Protein AF-A0A2N5AIR4-F1 (afdb_monomer_lite)

Organism: Klebsiella variicola (NCBI:txid244366)

InterPro domains:
  IPR000281 Helix-turn-helix protein RpiR [PF01418] (1-59)
  IPR000281 Helix-turn-helix protein RpiR [PS51071] (1-59)
  IPR009057 Homedomain-like superfamily [SSF46689] (1-59)
  IPR036388 Winged helix-like DNA-binding domain superfamily [G3DSA:1.10.10.10] (1-59)

Structure (mmCIF, N/CA/C/O backbone):
data_AF-A0A2N5AIR4-F1
#
_entry.id   AF-A0A2N5AIR4-F1
#
loop_
_atom_site.group_PDB
_atom_site.id
_atom_site.type_symbol
_atom_site.label_atom_id
_atom_site.label_alt_id
_atom_site.label_comp_id
_atom_site.label_asym_id
_atom_site.label_entity_id
_atom_site.label_seq_id
_atom_site.pdbx_PDB_ins_code
_atom_site.Cartn_x
_atom_site.Cartn_y
_atom_site.Cartn_z
_atom_site.occupancy
_atom_site.B_iso_or_equiv
_atom_site.auth_seq_id
_atom_site.auth_comp_id
_atom_site.auth_asym_id
_atom_site.auth_atom_id
_atom_site.pdbx_PDB_model_num
ATOM 1 N N . MET A 1 1 ? -5.837 -15.092 6.756 1.00 69.19 1 MET A N 1
ATOM 2 C CA . MET A 1 1 ? -6.189 -13.740 6.288 1.00 69.19 1 MET A CA 1
ATOM 3 C C . MET A 1 1 ? -5.127 -13.301 5.300 1.00 69.19 1 MET A C 1
ATOM 5 O O . MET A 1 1 ? -3.948 -13.387 5.632 1.00 69.19 1 MET A O 1
ATOM 9 N N . ASN A 1 2 ? -5.519 -12.956 4.078 1.00 87.75 2 ASN A N 1
ATOM 10 C CA . ASN A 1 2 ? -4.591 -12.504 3.039 1.00 87.75 2 ASN A CA 1
ATOM 11 C C . ASN A 1 2 ? -4.308 -10.989 3.170 1.00 87.75 2 ASN A C 1
ATOM 13 O O . ASN A 1 2 ? -5.007 -10.270 3.885 1.00 87.75 2 ASN A O 1
ATOM 17 N N . LEU A 1 3 ? -3.268 -10.495 2.486 1.00 86.50 3 LEU A N 1
ATOM 18 C CA . LEU A 1 3 ? -2.853 -9.084 2.554 1.00 86.50 3 LEU A CA 1
ATOM 19 C C . LEU A 1 3 ? -3.982 -8.116 2.160 1.00 86.50 3 LEU A C 1
ATOM 21 O O . LEU A 1 3 ? -4.137 -7.061 2.769 1.00 86.50 3 LEU A O 1
ATOM 25 N N . ARG A 1 4 ? -4.801 -8.491 1.171 1.00 91.25 4 ARG A N 1
ATOM 26 C CA . ARG A 1 4 ? -5.936 -7.684 0.709 1.00 91.25 4 ARG A CA 1
ATOM 27 C C . ARG A 1 4 ? -6.977 -7.494 1.809 1.00 91.25 4 ARG A C 1
ATOM 29 O O . ARG A 1 4 ? -7.385 -6.367 2.064 1.00 91.25 4 ARG A O 1
ATOM 36 N N . GLU A 1 5 ? -7.377 -8.575 2.471 1.00 93.25 5 GLU A N 1
ATOM 37 C CA . GLU A 1 5 ? -8.312 -8.540 3.603 1.00 93.25 5 GLU A CA 1
ATOM 38 C C . GLU A 1 5 ? -7.771 -7.664 4.736 1.00 93.25 5 GLU A C 1
ATOM 40 O O . GLU A 1 5 ? -8.524 -6.908 5.345 1.00 93.25 5 GLU A O 1
ATOM 45 N N . LYS A 1 6 ? -6.457 -7.711 4.990 1.00 92.94 6 LYS A N 1
ATOM 46 C CA . LYS A 1 6 ? -5.820 -6.884 6.022 1.00 92.94 6 LYS A CA 1
ATOM 47 C C . LYS A 1 6 ? -5.836 -5.404 5.702 1.00 92.94 6 LYS A C 1
ATOM 49 O O . LYS A 1 6 ? -6.217 -4.610 6.557 1.00 92.94 6 LYS A O 1
ATOM 54 N N . ILE A 1 7 ? -5.518 -5.049 4.462 1.00 9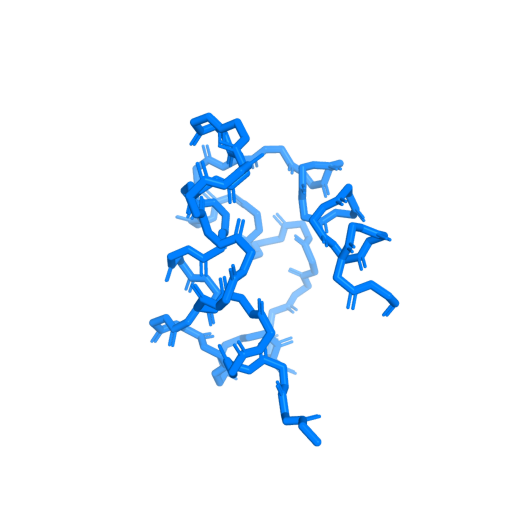3.31 7 ILE A N 1
ATOM 55 C CA . ILE A 1 7 ? -5.629 -3.666 4.007 1.00 93.31 7 ILE A CA 1
ATOM 56 C C . ILE A 1 7 ? -7.066 -3.166 4.165 1.00 93.31 7 ILE A C 1
ATOM 58 O O . ILE A 1 7 ? -7.261 -2.091 4.719 1.00 93.31 7 ILE A O 1
ATOM 62 N N . ILE A 1 8 ? -8.062 -3.939 3.718 1.00 94.56 8 ILE A N 1
ATOM 63 C CA . ILE A 1 8 ? -9.475 -3.535 3.781 1.00 94.56 8 ILE A CA 1
ATOM 64 C C . ILE A 1 8 ? -9.923 -3.314 5.232 1.00 94.56 8 ILE A C 1
ATOM 66 O O . ILE A 1 8 ? -10.554 -2.300 5.524 1.00 94.56 8 ILE A O 1
ATOM 70 N N . ASN A 1 9 ? -9.556 -4.216 6.144 1.00 95.50 9 ASN A N 1
ATOM 71 C CA . ASN A 1 9 ? -9.954 -4.125 7.550 1.00 95.50 9 ASN A CA 1
ATOM 72 C C . ASN A 1 9 ? -9.290 -2.951 8.289 1.00 95.50 9 ASN A C 1
ATOM 74 O O . ASN A 1 9 ? -9.905 -2.365 9.177 1.00 95.50 9 ASN A O 1
ATOM 78 N N . GLU A 1 10 ? -8.053 -2.593 7.937 1.00 94.25 10 GLU A N 1
ATOM 79 C CA . GLU A 1 10 ? -7.315 -1.510 8.601 1.00 94.25 10 GLU A CA 1
ATOM 80 C C . GLU A 1 10 ? -7.462 -0.145 7.908 1.00 94.25 10 GLU A C 1
ATOM 82 O O . GLU A 1 10 ? -7.104 0.877 8.498 1.00 94.25 10 GLU A O 1
ATOM 87 N N . PHE A 1 11 ? -8.020 -0.099 6.690 1.00 95.75 11 PHE A N 1
ATOM 88 C CA . PHE A 1 11 ? -8.034 1.084 5.817 1.00 95.75 11 PHE A CA 1
ATOM 89 C C . PHE A 1 11 ? -8.567 2.352 6.498 1.00 95.75 11 PHE A C 1
ATOM 91 O O . PHE A 1 11 ? -7.975 3.429 6.385 1.00 95.75 11 PHE A O 1
ATOM 98 N N . GLY A 1 12 ? -9.663 2.224 7.251 1.00 95.56 12 GLY A N 1
ATOM 99 C CA . GLY A 1 12 ? -10.297 3.347 7.949 1.00 95.56 12 GLY A CA 1
ATOM 100 C C . GLY A 1 12 ? -9.430 3.980 9.045 1.00 95.56 12 GLY A C 1
ATOM 101 O O . GLY A 1 12 ? -9.645 5.136 9.391 1.00 95.56 12 GLY A O 1
ATOM 102 N N . GLY A 1 13 ? -8.435 3.256 9.567 1.00 95.06 13 GLY A N 1
ATOM 103 C CA . GLY A 1 13 ? -7.494 3.746 10.580 1.00 95.06 13 GLY A CA 1
ATOM 104 C C . GLY A 1 13 ? -6.159 4.245 10.017 1.00 95.06 13 GLY A C 1
ATOM 105 O O . GLY A 1 13 ? -5.268 4.607 10.790 1.00 95.06 13 GLY A O 1
ATOM 106 N N . LEU A 1 14 ? -5.978 4.226 8.694 1.00 96.25 14 LEU A N 1
ATOM 107 C CA . LEU A 1 14 ? -4.761 4.696 8.034 1.00 96.25 14 LEU A CA 1
ATOM 108 C C . LEU A 1 14 ? -4.776 6.223 7.871 1.00 96.25 14 LEU A C 1
ATOM 110 O O . LEU A 1 14 ? -5.819 6.831 7.645 1.00 96.25 14 LEU A O 1
ATOM 114 N N . SER A 1 15 ? -3.598 6.854 7.931 1.00 96.44 15 SER A N 1
ATOM 115 C CA . SER A 1 15 ? -3.463 8.263 7.538 1.00 96.44 15 SER A CA 1
ATOM 116 C C . SER A 1 15 ? -3.745 8.435 6.037 1.00 96.44 15 SER A C 1
ATOM 118 O O . SER A 1 15 ? -3.575 7.473 5.286 1.00 96.44 15 SER A O 1
ATOM 120 N N . PRO A 1 16 ? -4.084 9.643 5.545 1.00 96.31 16 PRO A N 1
ATOM 121 C CA . PRO A 1 16 ? -4.367 9.853 4.120 1.00 96.31 16 PRO A CA 1
ATOM 122 C C . PRO A 1 16 ? -3.236 9.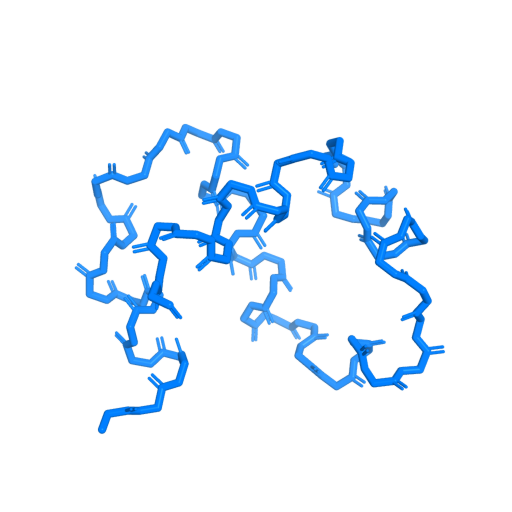392 3.183 1.00 96.31 16 PRO A C 1
ATOM 124 O O . PRO A 1 16 ? -3.482 8.846 2.110 1.00 96.31 16 PRO A O 1
ATOM 127 N N . GLU A 1 17 ? -1.977 9.558 3.602 1.00 96.12 17 GLU A N 1
ATOM 128 C CA . GLU A 1 17 ? -0.817 9.096 2.830 1.00 96.12 17 GLU A CA 1
ATOM 129 C C . GLU A 1 17 ? -0.729 7.558 2.790 1.00 96.12 17 GLU A C 1
ATOM 131 O O . GLU A 1 17 ? -0.401 6.975 1.756 1.00 96.12 17 GLU A O 1
ATOM 136 N N . LEU A 1 18 ? -1.059 6.892 3.903 1.00 96.75 18 LEU A N 1
ATOM 137 C CA . LEU A 1 18 ? -1.098 5.432 3.987 1.00 96.75 18 LEU A CA 1
ATOM 138 C C . LEU A 1 18 ? -2.302 4.848 3.239 1.00 96.75 18 LEU A C 1
ATOM 140 O O . LEU A 1 18 ? -2.158 3.801 2.618 1.00 96.75 18 LEU A O 1
ATOM 144 N N . GLN A 1 19 ? -3.451 5.528 3.242 1.00 97.44 19 GLN A N 1
ATOM 145 C CA . GLN A 1 19 ? -4.621 5.142 2.448 1.00 97.44 19 GLN A CA 1
ATOM 146 C C . GLN A 1 19 ? -4.298 5.144 0.957 1.00 97.44 19 GLN A C 1
ATOM 148 O O . GLN A 1 19 ? -4.575 4.159 0.281 1.00 97.44 19 GLN A O 1
ATOM 153 N N . ARG A 1 20 ? -3.626 6.190 0.457 1.00 96.81 20 ARG A N 1
ATOM 154 C CA . ARG A 1 20 ? -3.192 6.251 -0.948 1.00 96.81 20 ARG A CA 1
ATOM 155 C C . ARG A 1 20 ? -2.246 5.103 -1.307 1.00 96.81 20 ARG A C 1
ATOM 157 O O . ARG A 1 20 ? -2.437 4.442 -2.323 1.00 96.81 20 ARG A O 1
ATOM 164 N N . ALA A 1 21 ? -1.259 4.828 -0.455 1.00 95.75 21 ALA A N 1
ATOM 165 C CA . ALA A 1 21 ? -0.348 3.702 -0.649 1.00 95.75 21 ALA A CA 1
ATOM 166 C C . ALA A 1 21 ? -1.083 2.344 -0.642 1.00 95.75 21 ALA A C 1
ATOM 168 O O . ALA A 1 21 ? -0.778 1.460 -1.445 1.00 95.75 21 ALA A O 1
ATOM 169 N N . ALA A 1 22 ? -2.064 2.184 0.247 1.00 96.25 22 ALA A N 1
ATOM 170 C CA . ALA A 1 22 ? -2.844 0.965 0.401 1.00 96.25 22 ALA A CA 1
ATOM 171 C C . ALA A 1 22 ? -3.804 0.728 -0.774 1.00 96.25 22 ALA A C 1
ATOM 173 O O . ALA A 1 22 ? -3.838 -0.373 -1.321 1.00 96.25 22 ALA A O 1
ATOM 174 N N . GLU A 1 23 ? -4.523 1.763 -1.208 1.00 95.62 23 GLU A N 1
ATOM 175 C CA . GLU A 1 23 ? -5.399 1.726 -2.382 1.00 95.62 23 GLU A CA 1
ATOM 176 C C . GLU A 1 23 ? -4.608 1.365 -3.641 1.00 95.62 23 GLU A C 1
ATOM 178 O O . GLU A 1 23 ? -4.968 0.426 -4.356 1.00 95.62 23 GLU A O 1
ATOM 183 N N . PHE A 1 24 ? -3.473 2.033 -3.860 1.00 95.62 24 PHE A N 1
ATOM 184 C CA . PHE A 1 24 ? -2.609 1.737 -4.997 1.00 95.62 24 PHE A CA 1
ATOM 185 C C . PHE A 1 24 ? -2.079 0.296 -4.957 1.00 95.62 24 PHE A C 1
ATOM 187 O O . PHE A 1 24 ? -2.065 -0.386 -5.981 1.00 95.62 24 PHE A O 1
ATOM 194 N N . SER A 1 25 ? -1.709 -0.206 -3.774 1.00 93.12 25 SER A N 1
ATOM 195 C CA . SER A 1 25 ? -1.260 -1.595 -3.594 1.00 93.12 25 SER A CA 1
ATOM 196 C C . SER A 1 25 ? -2.362 -2.614 -3.895 1.00 93.12 25 SER A C 1
ATOM 198 O O . SER A 1 25 ? -2.084 -3.657 -4.485 1.00 93.12 25 SER A O 1
ATOM 200 N N . LEU A 1 26 ? -3.618 -2.319 -3.540 1.00 93.38 26 LEU A N 1
ATOM 201 C CA . LEU A 1 26 ? -4.766 -3.178 -3.848 1.00 93.38 26 LEU A CA 1
ATOM 202 C C . LEU A 1 26 ? -5.080 -3.238 -5.346 1.00 93.38 26 LEU A C 1
ATOM 204 O O . LEU A 1 26 ? -5.482 -4.293 -5.841 1.00 93.38 26 LEU A O 1
ATOM 208 N N . GLN A 1 27 ? -4.923 -2.116 -6.048 1.00 93.94 27 GLN A N 1
ATOM 209 C CA . GLN A 1 27 ? -5.192 -2.011 -7.483 1.00 93.94 27 GLN A CA 1
ATOM 210 C C . GLN A 1 27 ? -4.050 -2.584 -8.336 1.00 93.94 27 GLN A C 1
ATOM 212 O O . GLN A 1 27 ? -4.308 -3.149 -9.396 1.00 93.94 27 GLN A O 1
ATOM 217 N N . ASN A 1 28 ? -2.804 -2.495 -7.859 1.00 92.25 28 ASN A N 1
ATOM 218 C CA . ASN A 1 28 ? -1.598 -2.800 -8.639 1.00 92.25 28 ASN A CA 1
ATOM 219 C C . ASN A 1 28 ? -0.746 -3.926 -8.026 1.00 92.25 28 ASN A C 1
ATOM 221 O O . ASN A 1 28 ? 0.470 -3.966 -8.209 1.00 92.25 28 ASN A O 1
ATOM 225 N N . ALA A 1 29 ? -1.368 -4.866 -7.306 1.00 84.00 29 ALA A N 1
ATOM 226 C CA . ALA A 1 29 ? -0.662 -5.926 -6.579 1.00 84.00 29 ALA A CA 1
ATOM 227 C C . ALA A 1 29 ? 0.278 -6.780 -7.458 1.00 84.00 29 ALA A C 1
ATOM 229 O O . ALA A 1 29 ? 1.312 -7.238 -6.982 1.00 84.00 29 ALA A O 1
ATOM 230 N N . SER A 1 30 ? -0.038 -6.975 -8.743 1.00 83.88 30 SER A N 1
ATOM 231 C CA . SER A 1 30 ? 0.827 -7.695 -9.692 1.00 83.88 30 SER A CA 1
ATOM 232 C C . SER A 1 30 ? 2.107 -6.930 -10.043 1.00 83.88 30 SER A C 1
ATOM 234 O O . SER A 1 30 ? 3.140 -7.547 -10.298 1.00 83.88 30 SER A O 1
ATOM 236 N N . GLN A 1 31 ? 2.072 -5.597 -10.023 1.00 83.62 31 GLN A N 1
ATOM 237 C CA . GLN A 1 31 ? 3.213 -4.756 -10.389 1.00 83.62 31 GLN A CA 1
ATOM 238 C C . GLN A 1 31 ? 4.283 -4.720 -9.292 1.00 83.62 31 GLN A C 1
ATOM 240 O O . GLN A 1 31 ? 5.464 -4.575 -9.602 1.00 83.62 31 GLN A O 1
ATOM 245 N N . LEU A 1 32 ? 3.903 -4.957 -8.028 1.00 76.88 32 LEU A N 1
ATOM 246 C CA . LEU A 1 32 ? 4.843 -5.137 -6.910 1.00 76.88 32 LEU A CA 1
ATOM 247 C C . LEU A 1 32 ? 5.864 -6.260 -7.155 1.00 76.88 32 LEU A C 1
ATOM 249 O O . LEU A 1 32 ? 6.944 -6.232 -6.575 1.00 76.88 32 LEU A O 1
ATOM 253 N N . VAL A 1 33 ? 5.530 -7.245 -7.997 1.00 78.38 33 VAL A N 1
ATOM 254 C CA . VAL A 1 33 ? 6.411 -8.380 -8.320 1.00 78.38 33 VAL A CA 1
ATOM 255 C C . VAL A 1 33 ? 7.485 -7.995 -9.345 1.00 78.38 33 VAL A C 1
ATOM 257 O O . VAL A 1 33 ? 8.537 -8.625 -9.403 1.00 78.38 33 VAL A O 1
ATOM 260 N N . VAL A 1 34 ? 7.234 -6.961 -10.151 1.00 82.69 34 VAL A N 1
ATOM 261 C CA . VAL A 1 34 ? 8.072 -6.596 -11.305 1.00 82.69 34 VAL A CA 1
ATOM 262 C C . VAL A 1 34 ? 8.840 -5.294 -11.059 1.00 82.69 34 VAL A C 1
ATOM 264 O O . VAL A 1 34 ? 9.936 -5.106 -11.587 1.00 82.69 34 VAL A O 1
ATOM 267 N N . LEU A 1 35 ? 8.294 -4.396 -10.236 1.00 86.69 35 LEU A N 1
ATOM 268 C CA . LEU A 1 35 ? 8.896 -3.109 -9.905 1.00 86.69 35 LEU A CA 1
ATOM 269 C C . LEU A 1 35 ? 9.680 -3.163 -8.594 1.00 86.69 35 LEU A C 1
ATOM 271 O O . LEU A 1 35 ? 9.307 -3.821 -7.626 1.00 86.69 35 LEU A O 1
ATOM 275 N N . SER A 1 36 ? 10.749 -2.368 -8.521 1.00 90.31 36 SER A N 1
ATOM 2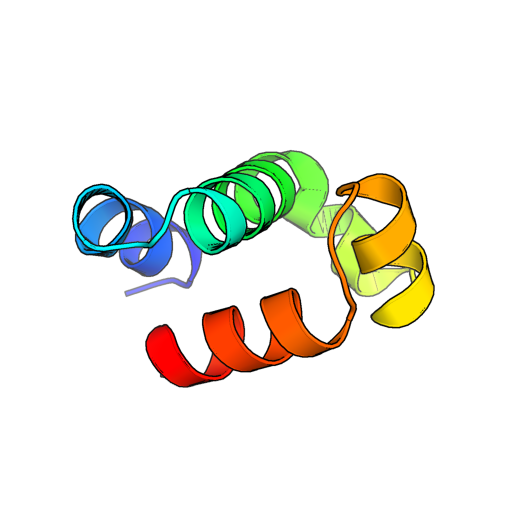76 C CA . SER A 1 36 ? 11.377 -2.080 -7.230 1.00 90.31 36 SER A CA 1
ATOM 277 C C . SER A 1 36 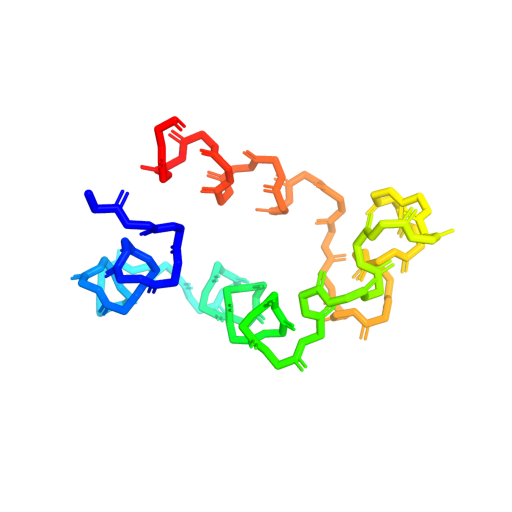? 10.424 -1.279 -6.334 1.00 90.31 36 SER A C 1
ATOM 279 O O . SER A 1 36 ? 9.648 -0.457 -6.818 1.00 90.31 36 SER A O 1
ATOM 281 N N . MET A 1 37 ? 10.566 -1.413 -5.013 1.00 87.75 37 MET A N 1
ATOM 282 C CA . MET A 1 37 ? 9.757 -0.666 -4.036 1.00 87.75 37 MET A CA 1
ATOM 283 C C . MET A 1 37 ? 9.822 0.863 -4.225 1.00 87.75 37 MET A C 1
ATOM 285 O O . MET A 1 37 ? 8.857 1.571 -3.957 1.00 87.75 37 MET A O 1
ATOM 289 N N . ARG A 1 38 ? 10.956 1.392 -4.711 1.00 92.06 38 ARG A N 1
ATOM 290 C CA . ARG A 1 38 ? 11.107 2.824 -5.022 1.00 92.06 38 ARG A CA 1
ATOM 291 C C . ARG A 1 38 ? 10.315 3.238 -6.259 1.00 92.06 38 ARG A C 1
ATOM 293 O O . ARG A 1 38 ? 9.676 4.282 -6.225 1.00 92.06 38 ARG A O 1
ATOM 300 N N . ALA A 1 39 ? 10.369 2.433 -7.320 1.00 93.81 39 ALA A N 1
ATOM 301 C CA . ALA A 1 39 ? 9.616 2.690 -8.546 1.00 93.81 39 ALA A CA 1
ATOM 302 C C . ALA A 1 39 ? 8.108 2.601 -8.280 1.00 93.81 39 ALA A C 1
ATOM 304 O O . ALA A 1 39 ? 7.372 3.521 -8.613 1.00 93.81 39 ALA A O 1
ATOM 305 N N . PHE A 1 40 ? 7.679 1.571 -7.550 1.00 94.25 40 PHE A N 1
ATOM 306 C CA . PHE A 1 40 ? 6.286 1.405 -7.148 1.00 94.25 40 PHE A CA 1
ATOM 307 C C . PHE A 1 40 ? 5.775 2.578 -6.289 1.00 94.25 40 PHE A C 1
ATOM 309 O O . PHE A 1 40 ? 4.672 3.072 -6.498 1.00 94.25 40 PHE A O 1
ATOM 316 N N . ALA A 1 41 ? 6.593 3.088 -5.357 1.00 94.12 41 ALA A N 1
ATOM 317 C CA . ALA A 1 41 ? 6.247 4.276 -4.571 1.00 94.12 41 ALA A CA 1
ATOM 318 C C . ALA A 1 41 ? 6.069 5.529 -5.437 1.00 94.12 41 ALA A C 1
ATOM 320 O O . ALA A 1 41 ? 5.150 6.314 -5.202 1.00 94.12 41 ALA A O 1
ATOM 321 N N . ALA A 1 42 ? 6.945 5.707 -6.430 1.00 95.12 42 ALA A N 1
ATOM 322 C CA . ALA A 1 42 ? 6.877 6.835 -7.347 1.00 95.12 42 ALA A CA 1
ATOM 323 C C . ALA A 1 42 ? 5.579 6.812 -8.167 1.00 95.12 42 ALA A C 1
ATOM 325 O O . ALA A 1 42 ? 4.918 7.843 -8.267 1.00 95.12 42 ALA A O 1
ATOM 326 N N . GLU A 1 43 ? 5.172 5.645 -8.673 1.00 95.06 43 GLU A N 1
ATOM 327 C CA . GLU A 1 43 ? 3.901 5.484 -9.395 1.00 95.06 43 GLU A CA 1
ATOM 328 C C . GLU A 1 43 ? 2.679 5.710 -8.497 1.00 95.06 43 GLU A C 1
ATOM 330 O O . GLU A 1 43 ? 1.712 6.348 -8.90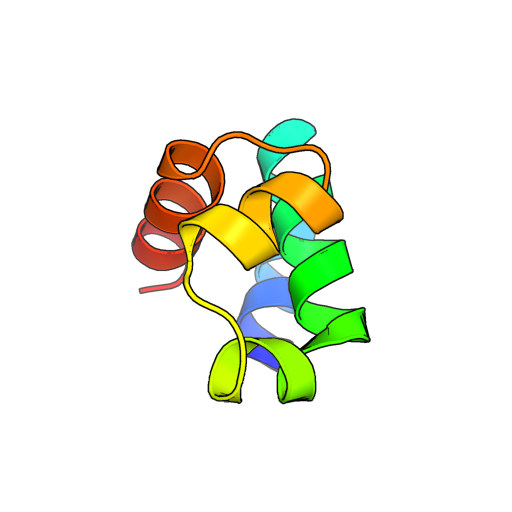7 1.00 95.06 43 GLU A O 1
ATOM 335 N N . ALA A 1 44 ? 2.754 5.276 -7.238 1.00 94.38 44 ALA A N 1
ATOM 336 C CA . ALA A 1 44 ? 1.729 5.536 -6.230 1.00 94.38 44 ALA A CA 1
ATOM 337 C C . ALA A 1 44 ? 1.659 7.011 -5.777 1.00 94.38 44 ALA A C 1
ATOM 339 O O . ALA A 1 44 ? 0.766 7.382 -5.009 1.00 94.38 44 ALA A O 1
ATOM 340 N N . GLY A 1 45 ? 2.612 7.855 -6.192 1.00 95.94 45 GLY A N 1
ATOM 341 C CA . GLY A 1 45 ? 2.710 9.248 -5.754 1.00 95.94 45 GLY A CA 1
ATOM 342 C C . GLY A 1 45 ? 3.018 9.398 -4.259 1.00 95.94 45 GLY A C 1
ATOM 343 O O . GLY A 1 45 ? 2.613 10.387 -3.644 1.00 95.94 45 GLY A O 1
ATOM 344 N N . VAL A 1 46 ? 3.704 8.421 -3.655 1.00 96.56 46 VAL A N 1
ATOM 345 C CA . VAL A 1 46 ? 4.082 8.423 -2.231 1.00 96.56 46 VAL A CA 1
ATOM 346 C C . VAL A 1 46 ? 5.585 8.221 -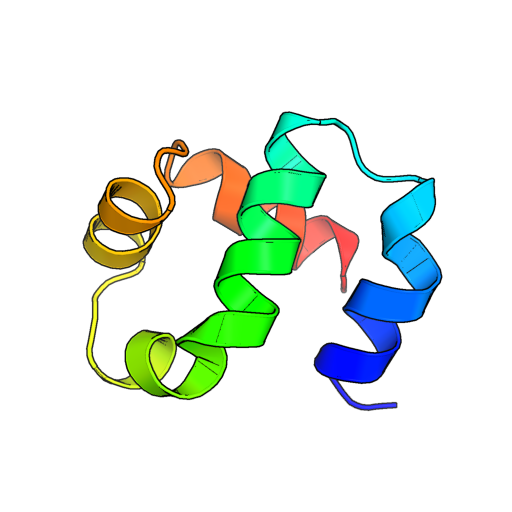2.050 1.00 96.56 46 VAL A C 1
ATOM 348 O O . VAL A 1 46 ? 6.312 7.811 -2.953 1.00 96.56 46 VAL A O 1
ATOM 351 N N . LYS A 1 47 ? 6.092 8.495 -0.847 1.00 96.38 47 LYS A N 1
ATOM 352 C CA . LYS A 1 47 ? 7.499 8.221 -0.524 1.00 96.38 47 LYS A CA 1
ATOM 353 C C . LYS A 1 47 ? 7.720 6.711 -0.331 1.00 96.38 47 LYS A C 1
ATOM 355 O O . LYS A 1 47 ? 6.862 6.053 0.253 1.00 96.38 47 LYS A O 1
ATOM 360 N N . PRO A 1 48 ? 8.900 6.151 -0.667 1.00 95.06 48 PRO A N 1
ATOM 361 C CA . PRO A 1 48 ? 9.215 4.746 -0.374 1.00 95.06 48 PRO A CA 1
ATOM 362 C C . PRO A 1 48 ? 9.055 4.378 1.111 1.00 95.06 48 PRO A C 1
ATOM 364 O O . PRO A 1 48 ? 8.593 3.291 1.446 1.00 95.06 48 PRO A O 1
ATOM 367 N N . ALA A 1 49 ? 9.365 5.314 2.016 1.00 95.81 49 ALA A N 1
ATOM 368 C CA . ALA A 1 49 ? 9.158 5.139 3.454 1.00 95.81 49 ALA A CA 1
ATOM 369 C C . ALA A 1 49 ? 7.675 4.955 3.834 1.00 95.81 49 ALA A C 1
ATOM 371 O O . ALA A 1 49 ? 7.378 4.327 4.844 1.00 95.81 49 ALA A O 1
ATOM 372 N N . THR A 1 50 ? 6.742 5.481 3.038 1.00 96.81 50 THR A N 1
ATOM 373 C CA . THR A 1 50 ? 5.297 5.339 3.256 1.00 96.81 50 THR A CA 1
ATOM 374 C C . THR A 1 50 ? 4.850 3.903 3.008 1.00 96.81 50 THR A C 1
ATOM 376 O O . THR A 1 50 ? 4.104 3.365 3.820 1.00 96.81 50 THR A O 1
ATOM 379 N N . LEU A 1 51 ? 5.376 3.246 1.969 1.00 94.56 51 LEU A N 1
ATOM 380 C CA . LEU A 1 51 ? 5.141 1.816 1.738 1.00 94.56 51 LEU A CA 1
ATOM 381 C C . LEU A 1 51 ? 5.766 0.946 2.832 1.00 94.56 51 LEU A C 1
ATOM 383 O O . LEU A 1 51 ? 5.138 -0.009 3.276 1.00 94.56 51 LEU A O 1
ATOM 387 N N . LEU A 1 52 ? 6.957 1.304 3.324 1.00 93.81 52 LEU A N 1
ATOM 388 C CA . LEU A 1 52 ? 7.568 0.603 4.457 1.00 93.81 52 LEU A CA 1
ATOM 389 C C . LEU A 1 52 ? 6.708 0.716 5.725 1.00 93.81 52 LEU A C 1
ATOM 391 O O . LEU A 1 52 ? 6.455 -0.289 6.382 1.00 93.81 52 LEU A O 1
ATOM 395 N N . ARG A 1 53 ? 6.218 1.920 6.050 1.00 95.50 53 ARG A N 1
ATOM 396 C CA . ARG A 1 53 ? 5.301 2.129 7.183 1.00 95.50 53 ARG A CA 1
ATOM 397 C C . ARG A 1 53 ? 3.987 1.375 7.006 1.00 95.50 53 ARG A C 1
ATOM 399 O O . ARG A 1 53 ? 3.467 0.843 7.980 1.00 95.50 53 ARG A O 1
ATOM 406 N N . LEU A 1 54 ? 3.457 1.328 5.783 1.00 95.06 54 LEU A N 1
ATOM 407 C CA . LEU A 1 54 ? 2.263 0.549 5.470 1.00 95.06 54 LEU A CA 1
ATOM 408 C C . LEU A 1 54 ? 2.507 -0.944 5.728 1.00 95.06 54 LEU A C 1
ATOM 410 O O . LEU A 1 54 ? 1.714 -1.563 6.426 1.00 95.06 54 LEU A O 1
ATOM 414 N N . ALA A 1 55 ? 3.620 -1.499 5.240 1.00 92.38 55 ALA A N 1
ATOM 415 C CA . ALA A 1 55 ? 3.988 -2.893 5.483 1.00 92.38 55 ALA A CA 1
ATOM 416 C C . ALA A 1 55 ? 4.127 -3.194 6.985 1.00 92.38 55 ALA A C 1
ATOM 418 O O . ALA A 1 55 ? 3.526 -4.140 7.473 1.00 92.38 55 ALA A O 1
ATOM 419 N N . GLN A 1 56 ? 4.826 -2.335 7.737 1.00 93.62 56 GLN A N 1
ATOM 420 C CA . GLN A 1 56 ? 4.968 -2.463 9.195 1.00 93.62 56 GLN A CA 1
ATOM 421 C C . GLN A 1 56 ? 3.625 -2.408 9.937 1.00 93.62 56 GLN A C 1
ATOM 423 O O . GLN A 1 56 ? 3.433 -3.106 10.929 1.00 93.62 56 GLN A O 1
ATOM 428 N N . ARG A 1 57 ? 2.689 -1.567 9.478 1.00 91.88 57 ARG A N 1
ATOM 429 C CA . ARG A 1 57 ? 1.341 -1.464 10.056 1.00 91.88 57 ARG A CA 1
ATOM 430 C C . ARG A 1 57 ? 0.548 -2.750 9.831 1.00 91.88 57 ARG A C 1
ATOM 432 O O . ARG A 1 57 ? -0.105 -3.230 10.750 1.00 91.88 57 ARG A O 1
ATOM 439 N N . LEU A 1 58 ? 0.662 -3.305 8.626 1.00 89.31 58 LEU A N 1
ATOM 440 C CA . LEU A 1 58 ? -0.034 -4.505 8.178 1.00 89.31 58 LEU A CA 1
ATOM 441 C C . LEU A 1 58 ? 0.670 -5.811 8.581 1.00 89.31 58 LEU A C 1
ATOM 443 O O . LEU A 1 58 ? 0.250 -6.867 8.115 1.00 89.31 58 LEU A O 1
ATOM 447 N N . GLY A 1 59 ? 1.641 -5.789 9.499 1.00 76.06 59 GLY A N 1
ATOM 448 C CA . GLY A 1 59 ? 2.262 -6.983 10.093 1.00 76.06 59 GLY A CA 1
ATOM 449 C C . GLY A 1 59 ? 3.456 -7.521 9.325 1.00 76.06 59 GLY A C 1
ATOM 450 O O . GLY A 1 59 ? 3.251 -8.022 8.200 1.00 76.06 59 GLY A O 1
#

Secondary structure (DSSP, 8-state):
--HHHHHHHHGGGS-HHHHHHHHHHHHSTTGGGTS-HHHHHHHTTS-HHHHHHHHHHT-

Sequence (59 aa):
MNLREKIINEFGGLSPELQRAAEFSLQNASQLVVLSMRAFAAEAGVKPATLLRLAQRLG

Foldseek 3Di:
DDLLVLCVVCLVVDDPLLNLLSVLCNVPVVVPVVDDLCVSCVVSVHHSVSNVVNVVVSD

pLDDT: mean 92.01, std 5.87, range [69.19, 97.44]

Radius of gyration: 10.42 Å; chains: 1; bounding box: 22×24×22 Å